Protein AF-A0A6M4H480-F1 (afdb_monomer_lite)

Organism: NCBI:txid2732487

Radius of gyration: 11.84 Å; chains: 1; bounding box: 29×20×34 Å

Sequence (72 aa):
MHSPSPDPLDLRGLEPPEPLLRVLSALAQAGPGPHRFLFDRAPLPLLAMLRRDGWSHDLHGDDRGFELTVFR

Secondary structure (DSSP, 8-state):
----PPPPEE-TTPPTTHHHHHHHHHHHH--SS-EEEEESS--HHHHHHHHHTT-EEEEEEETTEEEEEEE-

Structure (mmCIF, N/CA/C/O backbone):
data_AF-A0A6M4H480-F1
#
_entry.id   AF-A0A6M4H480-F1
#
loop_
_atom_site.group_PDB
_atom_site.id
_atom_site.type_symbol
_atom_site.label_atom_id
_atom_site.label_alt_id
_atom_site.label_comp_id
_atom_site.label_asym_id
_atom_site.label_entity_id
_atom_site.label_seq_id
_atom_site.pdbx_PDB_ins_code
_atom_site.Cartn_x
_atom_site.Cartn_y
_atom_site.Cartn_z
_atom_site.occupancy
_atom_site.B_iso_or_equiv
_atom_site.auth_seq_id
_atom_site.auth_comp_id
_atom_site.auth_asym_id
_atom_site.auth_atom_id
_atom_site.pdbx_PDB_model_num
ATOM 1 N N . MET A 1 1 ? 6.116 9.438 24.015 1.00 36.91 1 MET A N 1
ATOM 2 C CA . MET A 1 1 ? 6.072 7.976 23.820 1.00 36.91 1 MET A CA 1
ATOM 3 C C . MET A 1 1 ? 5.741 7.756 22.352 1.00 36.91 1 MET A C 1
ATOM 5 O O . MET A 1 1 ? 4.611 8.027 21.975 1.00 36.91 1 MET A O 1
ATOM 9 N N . HIS A 1 2 ? 6.715 7.419 21.499 1.00 38.06 2 HIS A N 1
ATOM 10 C CA . HIS A 1 2 ? 6.388 6.964 20.145 1.00 38.06 2 HIS A CA 1
ATOM 11 C C . HIS A 1 2 ? 5.729 5.598 20.315 1.00 38.06 2 HIS A C 1
ATOM 13 O O . HIS A 1 2 ? 6.423 4.626 20.599 1.00 38.06 2 HIS A O 1
ATOM 19 N N . SER A 1 3 ? 4.400 5.523 20.233 1.00 37.19 3 SER A N 1
ATOM 20 C CA . SER A 1 3 ? 3.762 4.233 19.982 1.00 37.19 3 SER A CA 1
ATOM 21 C C . SER A 1 3 ? 4.407 3.695 18.706 1.00 37.19 3 SER A C 1
ATOM 23 O O . SER A 1 3 ? 4.384 4.425 17.708 1.00 37.19 3 SER A O 1
ATOM 25 N N . PRO A 1 4 ? 5.034 2.505 18.713 1.00 49.88 4 PRO A N 1
ATOM 26 C CA . PRO A 1 4 ? 5.507 1.914 17.478 1.00 49.88 4 PRO A CA 1
ATOM 27 C C . PRO A 1 4 ? 4.255 1.706 16.636 1.00 49.88 4 PRO A C 1
ATOM 29 O O . PRO A 1 4 ? 3.416 0.859 16.938 1.00 49.88 4 PRO A O 1
ATOM 32 N N . SER A 1 5 ? 4.056 2.566 15.640 1.00 56.06 5 SER A N 1
ATOM 33 C CA . SER A 1 5 ? 3.141 2.199 14.575 1.00 56.06 5 SER A CA 1
ATOM 34 C C . SER A 1 5 ? 3.700 0.904 13.993 1.00 56.06 5 SER A C 1
ATOM 36 O O . SER A 1 5 ? 4.917 0.848 13.809 1.00 56.06 5 SER A O 1
ATOM 38 N N . PRO A 1 6 ? 2.875 -0.128 13.773 1.00 68.94 6 PRO A N 1
ATOM 39 C CA . PRO A 1 6 ? 3.367 -1.367 13.191 1.00 68.94 6 PRO A CA 1
ATOM 40 C C . PRO A 1 6 ? 4.128 -1.046 11.900 1.00 68.94 6 PRO A C 1
ATOM 42 O O . PRO A 1 6 ? 3.664 -0.225 11.100 1.00 68.94 6 PRO A O 1
ATOM 45 N N . ASP A 1 7 ? 5.311 -1.642 11.747 1.00 81.88 7 ASP A N 1
ATOM 46 C CA . ASP A 1 7 ? 6.099 -1.541 10.522 1.00 81.88 7 ASP A CA 1
ATOM 47 C C . ASP A 1 7 ? 5.236 -1.919 9.306 1.00 81.88 7 ASP A C 1
ATOM 49 O O . ASP A 1 7 ? 4.363 -2.792 9.416 1.00 81.88 7 ASP A O 1
ATOM 53 N N . PRO A 1 8 ? 5.442 -1.266 8.148 1.00 87.88 8 PRO A N 1
ATOM 54 C CA . PRO A 1 8 ? 4.707 -1.603 6.941 1.00 87.88 8 PRO A CA 1
ATOM 55 C C . PRO A 1 8 ? 4.923 -3.070 6.571 1.00 87.88 8 PRO A C 1
ATOM 57 O O . PRO A 1 8 ? 6.035 -3.594 6.636 1.00 87.88 8 PRO A O 1
ATOM 60 N N . LEU A 1 9 ? 3.849 -3.730 6.138 1.00 90.44 9 LEU A N 1
ATOM 61 C CA . LEU A 1 9 ? 3.941 -5.073 5.586 1.00 90.44 9 LEU A CA 1
ATOM 62 C C . LEU A 1 9 ? 4.716 -5.009 4.266 1.00 90.44 9 LEU A C 1
ATOM 64 O O . LEU A 1 9 ? 4.232 -4.439 3.286 1.00 90.44 9 LEU A O 1
ATOM 68 N N . ASP A 1 10 ? 5.911 -5.594 4.251 1.00 92.12 10 ASP A N 1
ATOM 69 C CA . ASP A 1 10 ? 6.762 -5.629 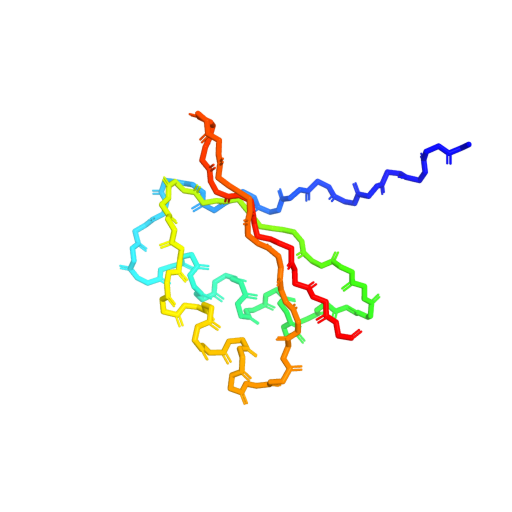3.066 1.00 92.12 10 ASP A CA 1
ATOM 70 C C . ASP A 1 10 ? 6.222 -6.629 2.034 1.00 92.12 10 ASP A C 1
ATOM 72 O O . ASP A 1 10 ? 6.122 -7.830 2.295 1.00 92.12 10 ASP A O 1
ATOM 76 N N . LEU A 1 11 ? 5.835 -6.113 0.869 1.00 92.94 11 LEU A N 1
ATOM 77 C CA . LEU A 1 11 ? 5.301 -6.863 -0.269 1.00 92.94 11 LEU A CA 1
ATOM 78 C C . LEU A 1 11 ? 6.197 -6.730 -1.508 1.00 92.94 11 LEU A C 1
ATOM 80 O O . LEU A 1 11 ? 5.771 -7.048 -2.623 1.00 92.94 11 LEU A O 1
ATOM 84 N N . ARG A 1 12 ? 7.428 -6.244 -1.326 1.00 90.38 12 ARG A N 1
ATOM 85 C CA . ARG A 1 12 ? 8.443 -6.190 -2.378 1.00 90.38 12 ARG A CA 1
ATOM 86 C C . ARG A 1 12 ? 8.905 -7.595 -2.773 1.00 90.38 12 ARG A C 1
ATOM 88 O O . ARG A 1 12 ? 8.843 -8.538 -1.989 1.00 90.38 12 ARG A O 1
ATOM 95 N N . GLY A 1 13 ? 9.342 -7.746 -4.016 1.00 88.88 13 GLY A N 1
ATOM 96 C CA . GLY A 1 13 ? 9.789 -8.989 -4.639 1.00 88.88 13 GLY A CA 1
ATOM 97 C C . GLY A 1 13 ? 8.664 -9.927 -5.079 1.00 88.88 13 GLY A C 1
ATOM 98 O O . GLY A 1 13 ? 8.946 -10.928 -5.730 1.00 88.88 13 GLY A O 1
ATOM 99 N N . LEU A 1 14 ? 7.405 -9.619 -4.754 1.00 89.06 14 LEU A N 1
ATOM 100 C CA . LEU A 1 14 ? 6.261 -10.458 -5.102 1.00 89.06 14 LEU A CA 1
ATOM 101 C C . LEU A 1 14 ? 5.783 -10.210 -6.540 1.00 89.06 14 LEU A C 1
ATOM 103 O O . LEU A 1 14 ? 5.712 -9.069 -7.020 1.00 89.06 14 LEU A O 1
ATOM 107 N N . GLU A 1 15 ? 5.397 -11.286 -7.225 1.00 87.25 15 GLU A N 1
ATOM 108 C CA . GLU A 1 15 ? 4.873 -11.199 -8.584 1.00 87.25 15 GLU A CA 1
ATOM 109 C C . GLU A 1 15 ? 3.377 -10.846 -8.572 1.00 87.25 15 GLU A C 1
ATOM 111 O O . GLU A 1 15 ? 2.623 -11.288 -7.705 1.00 87.25 15 GLU A O 1
ATOM 116 N N . PRO A 1 16 ? 2.881 -10.038 -9.524 1.00 81.56 16 PRO A N 1
ATOM 117 C CA . PRO A 1 16 ? 1.447 -9.829 -9.667 1.00 81.56 16 PRO A CA 1
ATOM 118 C C . PRO A 1 16 ? 0.748 -11.178 -9.929 1.00 81.56 16 PRO A C 1
ATOM 120 O O . PRO A 1 16 ? 1.195 -11.899 -10.821 1.00 81.56 16 PRO A O 1
ATOM 123 N N . PRO A 1 17 ? -0.356 -11.524 -9.228 1.00 88.38 17 PRO A N 1
ATOM 124 C CA . PRO A 1 17 ? -1.199 -10.682 -8.366 1.00 88.38 17 PRO A CA 1
ATOM 125 C C . PRO A 1 17 ? -0.955 -10.822 -6.845 1.00 88.38 17 PRO A C 1
ATOM 127 O O . PRO A 1 17 ? -1.758 -10.330 -6.052 1.00 88.38 17 PRO A O 1
ATOM 130 N N . GLU A 1 18 ? 0.112 -11.483 -6.403 1.00 89.31 18 GLU A N 1
ATOM 131 C CA . GLU A 1 18 ? 0.335 -11.839 -4.993 1.00 89.31 18 GLU A CA 1
ATOM 132 C C . GLU A 1 18 ? 0.341 -10.654 -4.010 1.00 89.31 18 GLU A C 1
ATOM 134 O O . GLU A 1 18 ? -0.341 -10.770 -2.984 1.00 89.31 18 GLU A O 1
ATOM 139 N N . PRO A 1 19 ? 0.993 -9.497 -4.289 1.00 89.00 19 PRO A N 1
ATOM 140 C CA . PRO A 1 19 ? 0.942 -8.346 -3.386 1.00 89.00 19 PRO A CA 1
ATOM 141 C C . PRO A 1 19 ? -0.496 -7.904 -3.102 1.00 89.00 19 PRO A C 1
ATOM 143 O O . PRO A 1 19 ? -0.856 -7.591 -1.970 1.00 89.00 19 PRO A O 1
ATOM 146 N N . LEU A 1 20 ? -1.347 -7.923 -4.129 1.00 88.62 20 LEU A N 1
ATOM 147 C CA . LEU A 1 20 ? -2.737 -7.496 -4.020 1.00 88.62 20 LEU A CA 1
ATOM 148 C C . LEU A 1 20 ? -3.538 -8.439 -3.116 1.00 88.62 20 LEU A C 1
ATOM 150 O O . LEU A 1 20 ? -4.251 -7.978 -2.226 1.00 88.62 20 LEU A O 1
ATOM 154 N N . LEU A 1 21 ? -3.384 -9.753 -3.287 1.00 90.06 21 LEU A N 1
ATOM 155 C CA . LEU A 1 21 ? -4.074 -10.743 -2.453 1.00 90.06 21 LEU A CA 1
ATOM 156 C C . LEU A 1 21 ? -3.660 -10.643 -0.979 1.00 90.06 21 LEU A C 1
ATOM 158 O O . LEU A 1 21 ? -4.500 -10.798 -0.087 1.00 90.06 21 LEU A O 1
ATOM 162 N N . ARG A 1 22 ? -2.380 -10.346 -0.716 1.00 90.62 22 ARG A N 1
ATOM 163 C CA . ARG A 1 22 ? -1.857 -10.144 0.641 1.00 90.62 22 ARG A CA 1
ATOM 164 C C . ARG A 1 22 ? -2.467 -8.922 1.312 1.00 90.62 22 ARG A C 1
ATOM 166 O O . ARG A 1 22 ? -2.912 -9.0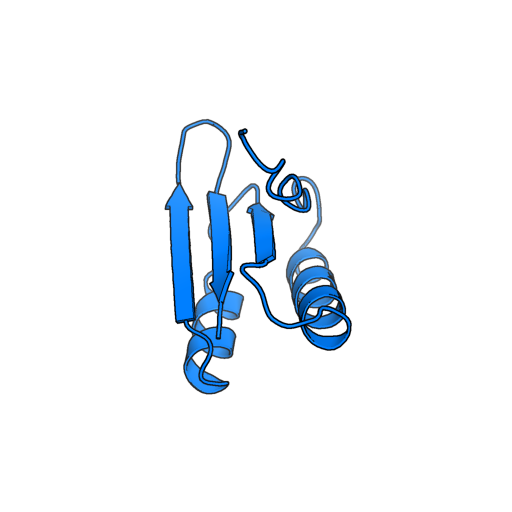42 2.450 1.00 90.62 22 ARG A O 1
ATOM 173 N N . VAL A 1 23 ? -2.559 -7.794 0.607 1.00 90.25 23 VAL A N 1
ATOM 174 C CA . VAL A 1 23 ? -3.207 -6.582 1.134 1.00 90.25 23 VAL A CA 1
ATOM 175 C C . VAL A 1 23 ? -4.661 -6.853 1.480 1.00 90.25 23 VAL A C 1
ATOM 177 O O . VAL A 1 23 ? -5.082 -6.573 2.594 1.00 90.25 23 VAL A O 1
ATOM 180 N N . LEU A 1 24 ? -5.428 -7.427 0.551 1.00 88.31 24 LEU A N 1
ATOM 181 C CA . LEU A 1 24 ? -6.849 -7.696 0.769 1.00 88.31 24 LEU A CA 1
ATOM 182 C C . LEU A 1 24 ? -7.068 -8.638 1.959 1.00 88.31 24 LEU A C 1
ATOM 184 O O . LEU A 1 24 ? -7.943 -8.394 2.784 1.00 88.31 24 LEU A O 1
ATOM 188 N N . SER A 1 25 ? -6.233 -9.673 2.085 1.00 89.69 25 SER A N 1
ATOM 189 C CA . SER A 1 25 ? -6.281 -10.605 3.219 1.00 89.69 25 SER A CA 1
ATOM 190 C C . SER A 1 25 ? -5.910 -9.932 4.542 1.00 89.69 25 SER A C 1
ATOM 192 O O . SER A 1 25 ? -6.510 -10.237 5.571 1.00 89.69 25 SER A O 1
ATOM 194 N N . ALA A 1 26 ? -4.938 -9.016 4.529 1.00 89.25 26 ALA A N 1
ATOM 195 C CA . ALA A 1 26 ? -4.564 -8.236 5.701 1.00 89.25 26 ALA A CA 1
ATOM 196 C C . ALA A 1 26 ? -5.701 -7.293 6.111 1.00 89.25 26 ALA A C 1
ATOM 198 O O . ALA A 1 26 ? -6.138 -7.343 7.253 1.00 89.25 26 ALA A O 1
ATOM 199 N N . LEU A 1 27 ? -6.254 -6.517 5.175 1.00 87.81 27 LEU A N 1
ATOM 200 C CA . LEU A 1 27 ? -7.380 -5.612 5.428 1.00 87.81 27 LEU A CA 1
ATOM 201 C C . LEU A 1 27 ? -8.636 -6.350 5.914 1.00 87.81 27 LEU A C 1
ATOM 203 O O . LEU A 1 27 ? -9.365 -5.817 6.744 1.00 87.81 27 LEU A O 1
ATOM 207 N N . ALA A 1 28 ? -8.884 -7.572 5.432 1.00 87.00 28 ALA A N 1
ATOM 208 C CA . ALA A 1 28 ? -10.017 -8.389 5.867 1.00 87.00 28 ALA A CA 1
ATOM 209 C C . ALA A 1 28 ? -9.886 -8.889 7.314 1.00 87.00 28 ALA A C 1
ATOM 211 O O . ALA A 1 28 ? -10.895 -9.084 7.987 1.00 87.00 28 ALA A O 1
ATOM 212 N N . GLN A 1 29 ? -8.658 -9.119 7.787 1.00 84.81 29 GLN A N 1
ATOM 213 C CA . GLN A 1 29 ? -8.397 -9.612 9.143 1.00 84.81 29 GLN A CA 1
ATOM 214 C C . GLN A 1 29 ? -8.063 -8.503 10.138 1.00 84.81 29 GLN A C 1
ATOM 216 O O . GLN A 1 29 ? -8.103 -8.728 11.348 1.00 84.81 29 GLN A O 1
ATOM 221 N N . ALA A 1 30 ? -7.692 -7.325 9.651 1.00 74.62 30 ALA A N 1
ATOM 222 C CA . ALA A 1 30 ? -7.169 -6.283 10.502 1.00 74.62 30 ALA A CA 1
ATOM 223 C C . ALA A 1 30 ? -8.280 -5.407 11.101 1.00 74.62 30 ALA A C 1
ATOM 225 O O . ALA A 1 30 ? -9.308 -5.126 10.485 1.00 74.62 30 ALA A O 1
ATOM 226 N N . GLY A 1 31 ? -8.067 -5.000 12.354 1.00 70.62 31 GLY A N 1
ATOM 227 C CA . GLY 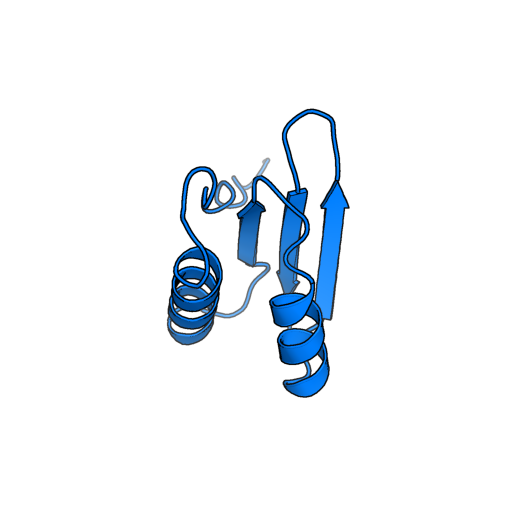A 1 31 ? -8.984 -4.147 13.103 1.00 70.62 31 GLY A CA 1
ATOM 228 C C . GLY A 1 31 ? -8.965 -2.678 12.651 1.00 70.62 31 GLY A C 1
ATOM 229 O O . GLY A 1 31 ? -8.293 -2.321 11.679 1.00 70.62 31 GLY A O 1
ATOM 230 N N . PRO A 1 32 ? -9.690 -1.799 13.366 1.00 69.12 32 PRO A N 1
ATOM 231 C CA . PRO A 1 32 ? -9.684 -0.367 13.086 1.00 69.12 32 PRO A CA 1
ATOM 232 C C . PRO A 1 32 ? -8.278 0.215 13.288 1.00 69.12 32 PRO A C 1
ATOM 234 O O . PRO A 1 32 ? -7.679 0.062 14.352 1.00 69.12 32 PRO A O 1
ATOM 237 N N . GLY A 1 33 ? -7.755 0.886 12.263 1.00 77.69 33 GLY A N 1
ATOM 238 C CA . GLY A 1 33 ? -6.445 1.529 12.296 1.00 77.69 33 GLY A CA 1
ATOM 239 C C . GLY A 1 33 ? -5.842 1.724 10.903 1.00 77.69 33 GLY A C 1
ATOM 240 O O . GLY A 1 33 ? -6.364 1.182 9.927 1.00 77.69 33 GLY A O 1
ATOM 241 N N . PRO A 1 34 ? -4.760 2.513 10.799 1.00 86.69 34 PRO A N 1
ATOM 242 C CA . PRO A 1 34 ? -4.013 2.663 9.560 1.00 86.69 34 PRO A CA 1
ATOM 243 C C . PRO A 1 34 ? -3.168 1.411 9.283 1.00 86.69 34 PRO A C 1
ATOM 245 O O . PRO A 1 34 ? -2.280 1.069 10.064 1.00 86.69 34 PRO A O 1
ATOM 248 N N . HIS A 1 35 ? -3.419 0.759 8.150 1.00 90.25 35 HIS A N 1
ATOM 249 C CA . HIS A 1 35 ? -2.658 -0.391 7.654 1.00 90.25 35 HIS A CA 1
ATOM 250 C C . HIS A 1 35 ? -1.617 0.078 6.651 1.00 90.25 35 HIS A C 1
ATOM 252 O O . HIS A 1 35 ? -1.965 0.772 5.699 1.00 90.25 35 HIS A O 1
ATOM 258 N N . ARG A 1 36 ? -0.351 -0.290 6.853 1.00 92.06 36 ARG A N 1
ATOM 259 C CA . ARG A 1 36 ? 0.757 0.149 5.997 1.00 92.06 36 ARG A CA 1
ATOM 260 C C . ARG A 1 36 ? 1.331 -1.017 5.207 1.00 92.06 36 ARG A C 1
ATOM 262 O O . ARG A 1 36 ? 1.510 -2.103 5.754 1.00 92.06 36 ARG A O 1
ATOM 269 N N . PHE A 1 37 ? 1.639 -0.780 3.940 1.00 93.00 37 PHE A N 1
ATOM 270 C CA . PHE A 1 37 ? 2.147 -1.776 3.000 1.00 93.00 37 PHE A CA 1
ATOM 271 C C . PHE A 1 37 ? 3.267 -1.172 2.156 1.00 93.00 37 PHE A C 1
ATOM 273 O O . PHE A 1 37 ? 3.161 -0.014 1.762 1.00 93.00 37 PHE A O 1
ATOM 280 N N . LEU A 1 38 ? 4.303 -1.946 1.836 1.00 93.94 38 LEU A N 1
ATOM 281 C CA . LEU A 1 38 ? 5.433 -1.497 1.020 1.00 93.94 38 LEU A CA 1
ATOM 282 C C . LEU A 1 38 ? 5.520 -2.303 -0.284 1.00 93.94 38 LEU A C 1
ATOM 284 O O . LEU A 1 38 ? 5.494 -3.529 -0.254 1.00 93.94 38 LEU A O 1
ATOM 288 N N . PHE A 1 39 ? 5.649 -1.626 -1.426 1.00 93.06 39 PHE A N 1
ATOM 289 C CA . PHE A 1 39 ? 5.690 -2.232 -2.764 1.00 93.06 39 PHE A CA 1
ATOM 290 C C . PHE A 1 39 ? 6.903 -1.755 -3.569 1.00 93.06 39 PHE A C 1
ATOM 292 O O . PHE A 1 39 ? 7.351 -0.625 -3.403 1.00 93.06 39 PHE A O 1
ATOM 299 N N . ASP A 1 40 ? 7.383 -2.562 -4.523 1.00 91.19 40 ASP A N 1
ATOM 300 C CA . ASP A 1 40 ? 8.435 -2.123 -5.464 1.00 91.19 40 ASP A CA 1
ATOM 301 C C . ASP A 1 40 ? 7.912 -1.149 -6.520 1.00 91.19 40 ASP A C 1
ATOM 303 O O . ASP A 1 40 ? 8.660 -0.383 -7.120 1.00 91.19 40 ASP A O 1
ATOM 307 N N . ARG A 1 41 ? 6.609 -1.212 -6.797 1.00 89.44 41 ARG A N 1
ATOM 308 C CA . ARG A 1 41 ? 5.935 -0.449 -7.848 1.00 89.44 41 ARG A CA 1
ATOM 309 C C . ARG A 1 41 ? 4.563 -0.006 -7.381 1.00 89.44 41 ARG A C 1
ATOM 311 O O . ARG A 1 41 ? 3.919 -0.705 -6.6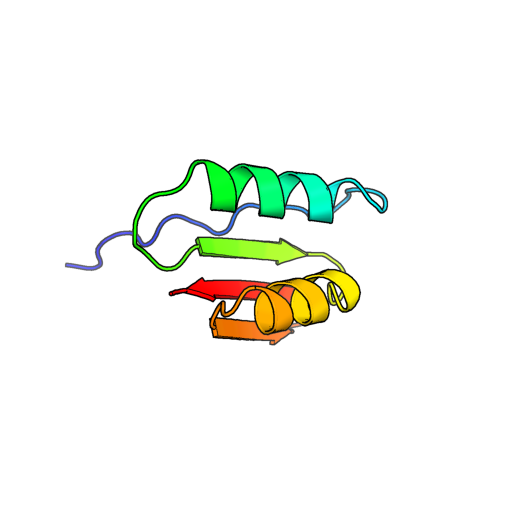00 1.00 89.44 41 ARG A O 1
ATOM 318 N N . ALA A 1 42 ? 4.101 1.123 -7.911 1.00 88.44 42 ALA A N 1
ATOM 319 C CA . ALA A 1 42 ? 2.799 1.683 -7.579 1.00 88.44 42 ALA A CA 1
ATOM 320 C C . ALA A 1 42 ? 1.671 0.656 -7.829 1.00 88.44 42 ALA A C 1
ATOM 322 O O . ALA A 1 42 ? 1.481 0.217 -8.972 1.00 88.44 42 ALA A O 1
ATOM 323 N N . PRO A 1 43 ? 0.884 0.281 -6.804 1.00 88.69 43 PRO A N 1
ATOM 324 C CA . PRO A 1 43 ? -0.165 -0.725 -6.933 1.00 88.69 43 PRO A CA 1
ATOM 325 C C . PRO A 1 43 ? -1.459 -0.108 -7.495 1.00 88.69 43 PRO A C 1
ATOM 327 O O . PRO A 1 43 ? -2.502 -0.125 -6.847 1.00 88.69 43 PRO A O 1
ATOM 330 N N . LEU A 1 44 ? -1.422 0.441 -8.714 1.00 89.44 44 LEU A N 1
ATOM 331 C CA . LEU A 1 44 ? -2.553 1.180 -9.308 1.00 89.44 44 LEU A CA 1
ATOM 332 C C . LEU A 1 44 ? -3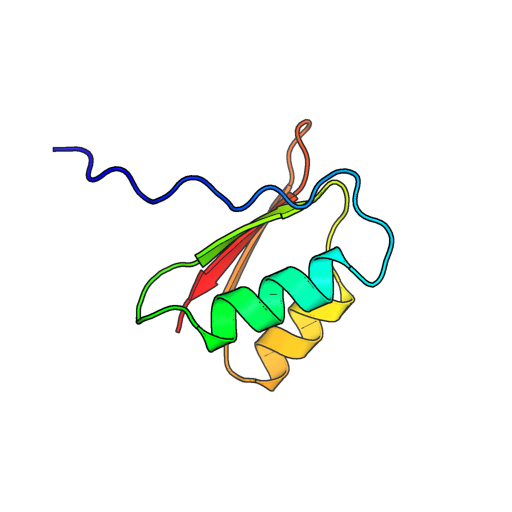.904 0.428 -9.276 1.00 89.44 44 LEU A C 1
ATOM 334 O O . LEU A 1 44 ? -4.906 1.053 -8.917 1.00 89.44 44 LEU A O 1
ATOM 338 N N . PRO A 1 45 ? -3.980 -0.890 -9.577 1.00 87.88 45 PRO A N 1
ATOM 339 C CA . PRO A 1 45 ? -5.244 -1.627 -9.500 1.00 87.88 45 PRO A CA 1
ATOM 340 C C . PRO A 1 45 ? -5.832 -1.670 -8.084 1.00 87.88 45 PRO A C 1
ATOM 342 O O . PRO A 1 45 ? -7.047 -1.587 -7.910 1.00 87.88 45 PRO A O 1
ATOM 345 N N . LEU A 1 46 ? -4.971 -1.752 -7.067 1.00 89.94 46 LEU A N 1
ATOM 346 C CA . LEU A 1 46 ? -5.375 -1.780 -5.665 1.00 89.94 46 LEU A CA 1
ATOM 347 C C . LEU A 1 46 ? -5.998 -0.445 -5.247 1.00 89.94 46 LEU A C 1
ATOM 349 O O . LEU A 1 46 ? -7.053 -0.445 -4.623 1.00 89.94 46 LEU A O 1
ATOM 353 N N . LEU A 1 47 ? -5.401 0.688 -5.637 1.00 91.06 47 LEU A N 1
ATOM 354 C CA . LEU A 1 47 ? -5.928 2.021 -5.301 1.00 91.06 47 LEU A CA 1
ATOM 355 C C . LEU A 1 47 ? -7.350 2.218 -5.844 1.00 91.06 47 LEU A C 1
ATOM 357 O O . LEU A 1 47 ? -8.210 2.788 -5.170 1.00 91.06 47 LEU A O 1
ATOM 361 N N . ALA A 1 48 ? -7.611 1.720 -7.057 1.00 90.81 48 ALA A N 1
ATOM 362 C CA . ALA A 1 48 ? -8.938 1.759 -7.661 1.00 90.81 48 ALA A CA 1
ATOM 363 C C . ALA A 1 48 ? -9.957 0.925 -6.864 1.00 90.81 48 ALA A C 1
ATOM 365 O O . ALA A 1 48 ? -11.079 1.382 -6.642 1.00 90.81 48 ALA A O 1
ATOM 366 N N . MET A 1 49 ? -9.565 -0.266 -6.398 1.00 90.12 49 MET A N 1
ATOM 367 C CA . MET A 1 49 ? -10.408 -1.105 -5.540 1.00 90.12 49 MET A CA 1
ATOM 368 C C . MET A 1 49 ? -10.680 -0.437 -4.191 1.00 90.12 49 MET A C 1
ATOM 370 O O . MET A 1 49 ? -11.835 -0.301 -3.812 1.00 90.12 49 MET A O 1
ATOM 374 N N . LEU A 1 50 ? -9.646 0.071 -3.515 1.00 91.06 50 LEU A N 1
ATOM 375 C CA . LEU A 1 50 ? -9.781 0.750 -2.223 1.00 91.06 50 LEU A CA 1
ATOM 376 C C . LEU A 1 50 ? -10.786 1.905 -2.290 1.00 91.06 50 LEU A C 1
ATOM 378 O O . LEU A 1 50 ? -11.694 1.980 -1.466 1.00 91.06 50 LEU A O 1
ATOM 382 N N . ARG A 1 51 ? -10.688 2.752 -3.323 1.00 91.06 51 ARG A N 1
ATOM 383 C CA . ARG A 1 51 ? -11.645 3.849 -3.545 1.00 91.06 51 ARG A CA 1
ATOM 384 C C . ARG A 1 51 ? -13.068 3.353 -3.759 1.00 91.06 51 ARG A C 1
ATOM 386 O O . ARG A 1 51 ? -14.002 3.963 -3.249 1.00 91.06 51 ARG A O 1
ATOM 393 N N . ARG A 1 52 ? -13.239 2.277 -4.531 1.00 91.44 52 ARG A N 1
ATOM 394 C CA . ARG A 1 52 ? -14.554 1.680 -4.799 1.00 91.44 52 ARG A CA 1
ATOM 395 C C . ARG A 1 52 ? -15.185 1.111 -3.529 1.00 91.44 52 ARG A C 1
ATOM 397 O O . ARG A 1 52 ? -16.385 1.256 -3.340 1.00 91.44 52 ARG A O 1
ATOM 404 N N . ASP A 1 53 ? -14.377 0.507 -2.668 1.00 88.81 53 ASP A N 1
ATOM 405 C CA . ASP A 1 53 ? -14.795 -0.095 -1.401 1.00 88.81 53 ASP A CA 1
ATOM 406 C C . ASP A 1 53 ? -14.902 0.930 -0.244 1.00 88.81 53 ASP A C 1
ATOM 408 O O . ASP A 1 53 ? -15.208 0.564 0.891 1.00 88.81 53 ASP A O 1
ATOM 412 N N . GLY A 1 54 ? -14.697 2.226 -0.524 1.00 90.06 54 GLY A N 1
ATOM 413 C CA . GLY A 1 54 ? -14.863 3.321 0.440 1.00 90.06 54 GLY A CA 1
ATOM 414 C C . GLY A 1 54 ? -13.698 3.492 1.419 1.00 90.06 54 GLY A C 1
ATOM 415 O O . GLY A 1 54 ? -13.863 4.133 2.455 1.00 90.06 54 GLY A O 1
ATOM 416 N N . TRP A 1 55 ? -12.533 2.924 1.110 1.00 89.88 55 TRP A N 1
ATOM 417 C CA . TRP A 1 55 ? -11.317 3.093 1.897 1.00 89.88 55 TRP A CA 1
ATOM 418 C C . TRP A 1 55 ? -10.591 4.380 1.520 1.00 89.88 55 TRP A C 1
ATOM 420 O O . TRP A 1 55 ? -10.405 4.695 0.338 1.00 89.88 55 TRP A O 1
ATOM 430 N N . SER A 1 56 ? -10.112 5.083 2.540 1.00 91.25 56 SER A N 1
ATOM 431 C CA . SER A 1 56 ? -9.163 6.174 2.362 1.00 91.25 56 SER A CA 1
ATOM 432 C C . SER A 1 56 ? -7.753 5.601 2.293 1.00 91.25 56 SER A C 1
ATOM 434 O O . SER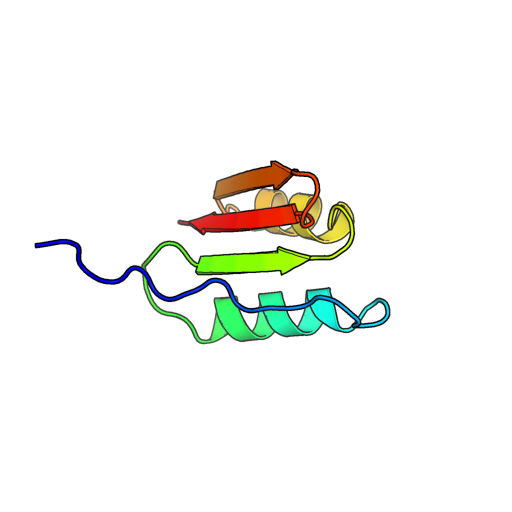 A 1 56 ? -7.431 4.613 2.957 1.00 91.25 56 SER A O 1
ATOM 436 N N . HIS A 1 57 ? -6.908 6.190 1.454 1.00 92.38 57 HIS A N 1
ATOM 437 C CA . HIS A 1 57 ? -5.526 5.759 1.336 1.00 92.38 57 HIS A CA 1
ATOM 438 C C . HIS A 1 57 ? -4.599 6.928 1.020 1.00 92.38 57 HIS A C 1
ATOM 440 O O . HIS A 1 57 ? -5.011 7.896 0.382 1.00 92.38 57 HIS A O 1
ATOM 446 N N . ASP A 1 58 ? -3.349 6.789 1.439 1.00 93.31 58 ASP A N 1
ATOM 447 C CA . ASP A 1 58 ? -2.234 7.661 1.094 1.00 93.31 58 ASP A CA 1
ATOM 448 C C . ASP A 1 58 ? -1.124 6.811 0.470 1.00 93.31 58 ASP A C 1
ATOM 450 O O . ASP A 1 58 ? -0.825 5.724 0.969 1.00 93.31 58 ASP A O 1
ATOM 454 N N . LEU A 1 59 ? -0.566 7.267 -0.649 1.00 93.31 59 LEU A N 1
ATOM 455 C CA . LEU A 1 59 ? 0.514 6.580 -1.350 1.00 93.31 59 LEU A CA 1
ATOM 456 C C . LEU A 1 59 ? 1.721 7.509 -1.430 1.00 93.31 59 LEU A C 1
ATOM 458 O O . LEU A 1 59 ? 1.667 8.539 -2.102 1.00 93.31 59 LEU A O 1
ATOM 462 N N . HIS A 1 60 ? 2.820 7.090 -0.817 1.00 93.81 60 HIS A N 1
ATOM 463 C CA . HIS A 1 60 ? 4.095 7.787 -0.846 1.00 93.81 60 HIS A CA 1
ATOM 464 C C . HIS A 1 60 ? 5.118 6.967 -1.636 1.00 93.81 60 HIS A C 1
ATOM 466 O O . HIS A 1 60 ? 5.340 5.798 -1.334 1.00 93.81 60 HIS A O 1
ATOM 472 N N . GLY A 1 61 ? 5.735 7.561 -2.656 1.00 92.88 61 GLY A N 1
ATOM 473 C CA . GLY A 1 61 ? 6.814 6.936 -3.426 1.00 92.88 61 GLY A CA 1
ATOM 474 C C . GLY A 1 61 ? 8.148 7.627 -3.160 1.00 92.88 61 GLY A C 1
ATOM 475 O O . GLY A 1 61 ? 8.209 8.851 -3.222 1.00 92.88 61 GLY A O 1
ATOM 476 N N . ASP A 1 62 ? 9.191 6.843 -2.900 1.00 88.31 62 ASP A N 1
ATOM 477 C CA . ASP A 1 62 ? 10.579 7.283 -2.693 1.00 88.31 62 ASP A CA 1
ATOM 478 C C . ASP A 1 62 ? 11.552 6.335 -3.432 1.00 88.31 62 ASP A C 1
ATOM 480 O O . ASP A 1 62 ? 11.131 5.319 -3.992 1.00 88.31 62 ASP A O 1
ATOM 484 N N . ASP A 1 63 ? 12.860 6.613 -3.400 1.00 86.38 63 ASP A N 1
ATOM 485 C CA . ASP A 1 63 ? 13.930 5.732 -3.902 1.00 86.38 63 ASP A CA 1
ATOM 486 C C . ASP A 1 63 ? 13.854 4.286 -3.365 1.00 86.38 63 ASP A C 1
ATOM 488 O O . ASP A 1 63 ? 14.386 3.357 -3.975 1.00 86.38 63 ASP A O 1
ATOM 492 N N . ARG A 1 64 ? 13.189 4.062 -2.224 1.00 84.94 64 ARG A N 1
ATOM 493 C CA . ARG A 1 64 ? 13.042 2.735 -1.594 1.00 84.94 64 ARG A CA 1
ATOM 494 C C . ARG A 1 64 ? 11.819 1.931 -2.046 1.00 84.94 64 ARG A C 1
ATOM 496 O O . ARG A 1 64 ? 11.709 0.761 -1.664 1.00 84.94 64 ARG A O 1
ATOM 503 N N . GLY A 1 65 ? 10.913 2.540 -2.810 1.00 91.00 65 GLY A N 1
ATOM 504 C CA . GLY A 1 65 ? 9.655 1.938 -3.250 1.00 91.00 65 GLY A CA 1
ATOM 505 C C . GLY A 1 65 ? 8.431 2.780 -2.888 1.00 91.00 65 GLY A C 1
ATOM 506 O O . GLY A 1 65 ? 8.513 3.991 -2.699 1.00 91.00 65 GLY A O 1
ATOM 507 N N . PHE A 1 66 ? 7.278 2.121 -2.813 1.00 93.50 66 PHE A N 1
ATOM 508 C CA . PHE A 1 66 ? 5.976 2.745 -2.599 1.00 93.50 66 PHE A CA 1
ATOM 509 C C . PHE A 1 66 ? 5.367 2.287 -1.279 1.00 93.50 66 PHE A C 1
ATOM 511 O O . PHE A 1 66 ? 5.018 1.116 -1.137 1.00 93.50 66 PHE A O 1
ATOM 518 N N . GLU A 1 67 ? 5.202 3.206 -0.337 1.00 94.31 67 GLU A N 1
ATOM 519 C CA . GLU A 1 67 ? 4.470 2.978 0.903 1.00 94.31 67 GLU A CA 1
ATOM 520 C C . GLU A 1 67 ? 3.004 3.383 0.723 1.00 94.31 67 GLU A C 1
ATOM 522 O O . GLU A 1 67 ? 2.686 4.516 0.368 1.00 94.31 67 GLU A O 1
ATOM 527 N N . LEU A 1 68 ? 2.098 2.444 0.966 1.00 93.44 68 LEU A N 1
ATOM 528 C CA . LEU A 1 68 ? 0.658 2.652 0.959 1.00 93.44 68 LEU A CA 1
ATOM 529 C C . LEU A 1 68 ? 0.141 2.583 2.390 1.00 93.44 68 LEU A C 1
ATOM 531 O O . LEU A 1 68 ? 0.255 1.543 3.037 1.00 93.44 68 LEU A O 1
ATOM 535 N N . THR A 1 69 ? -0.511 3.645 2.842 1.00 93.19 69 THR A N 1
ATOM 536 C CA . THR A 1 69 ? -1.265 3.661 4.095 1.00 93.19 69 THR A CA 1
ATOM 537 C C . THR A 1 69 ? -2.756 3.623 3.788 1.00 93.19 69 THR A C 1
ATOM 539 O O . THR A 1 69 ? -3.253 4.463 3.049 1.00 93.19 69 THR A O 1
ATOM 542 N N . VAL A 1 70 ? -3.488 2.666 4.353 1.00 91.81 70 VAL A N 1
ATOM 543 C CA . VAL A 1 70 ? -4.933 2.472 4.163 1.00 91.81 70 VAL A CA 1
ATOM 544 C C . VAL A 1 70 ? -5.646 2.677 5.491 1.00 91.81 70 VAL A C 1
ATOM 546 O O . VAL A 1 70 ? -5.246 2.105 6.500 1.00 91.81 70 VAL A O 1
ATOM 549 N N . PHE A 1 71 ? -6.709 3.472 5.505 1.00 88.25 71 PHE A N 1
ATOM 550 C CA . PHE A 1 71 ? -7.484 3.778 6.704 1.00 88.25 71 PHE A CA 1
ATOM 551 C C . PHE A 1 71 ? -8.970 3.943 6.372 1.00 88.25 71 PHE A C 1
ATOM 553 O O . PHE A 1 71 ? -9.355 4.187 5.224 1.00 88.25 71 PHE A O 1
ATOM 560 N N . ARG A 1 72 ? -9.807 3.762 7.392 1.00 79.56 72 ARG A N 1
ATOM 561 C CA . ARG A 1 72 ? -11.261 3.893 7.310 1.00 79.56 72 ARG A CA 1
ATOM 562 C C . ARG A 1 72 ? -11.750 4.958 8.270 1.00 79.56 72 ARG A C 1
ATOM 564 O O . ARG A 1 72 ? -11.191 5.011 9.387 1.00 79.56 72 ARG A O 1
#

InterPro domains:
  IPR018720 Domain of unknown function DUF2249 [PF10006] (9-65)
  IPR036868 TusA-like domain superfamily [SSF64307] (9-34)

Foldseek 3Di:
DPPPPPDAAEPEPDDPPVLLVVVVVCVVPDDADKHKHFYQEDPVVNVVVCVVVVWDWDWDQDPRGIMIIIHD

pLDDT: mean 85.34, std 12.74, range [36.91, 94.31]